Protein AF-A0A366KAS6-F1 (afdb_monomer_lite)

Sequence (173 aa):
MNTLLASSSGLNGLTIQDYIKPQQSDPTSPYSTAEQSLTDQAKQILASPPTSSAQAAASRSSLASAYRSWEKAMWEAAGDTLAGQISQTEDSYRPVRRWLKDERSKPASCSEWMGYTLEPTRKAGGKERFSRLVRRIEQYDSLRQRCAADITPQQAARAPQPGGRTQGQRNDQ

Secondary structure (DSSP, 8-state):
---SS--TTTTSS--HHHHHHHHHT-TTSHHHHHHHHHHHHHHHHHHS---SHHHHHHHHHHHHHHHHHHHHHHHHHHHHHHHHHHHHHHHHHHHHHHHHHH-TT--HHHHHHHH------TT--HHHHHHHHHHHHHHHHHHHHHHHHHS-HHHHHHSPPTT----------

Foldseek 3Di:
DDPPDPDPVPPPDDDLCNLLVVVCVPCPAQLNVLVVLLVVLVVVCVVPPDPDPVSVVVSVVSNVVSVVSNQQSSQQSSLVSLVVVLVLQCVLCVQQLVLLVVDPPADPLSVVLSPQDLDQPPPDGGPVSNVVSVVSVVVSSVSVVVSVVPQDPVRVVPGDHRPPDPPDPPPPD

Structure (mmCIF, N/CA/C/O backbone):
data_AF-A0A366KAS6-F1
#
_entry.id   AF-A0A366KAS6-F1
#
loop_
_atom_site.group_PDB
_atom_site.id
_atom_site.type_symbol
_atom_site.label_atom_id
_atom_site.label_alt_id
_atom_site.label_comp_id
_atom_site.label_asym_id
_atom_site.label_entity_id
_atom_site.label_seq_id
_atom_site.pdbx_PDB_ins_code
_atom_site.Cartn_x
_atom_site.Cartn_y
_atom_site.Cartn_z
_atom_site.occupancy
_atom_site.B_iso_or_equiv
_atom_site.auth_seq_id
_atom_site.auth_comp_id
_atom_site.auth_asym_id
_atom_site.auth_atom_id
_atom_site.pdbx_PDB_model_num
ATOM 1 N N . MET A 1 1 ? 5.546 -20.317 -7.504 1.00 26.61 1 MET A N 1
ATOM 2 C CA . MET A 1 1 ? 4.286 -19.549 -7.425 1.00 26.61 1 MET A CA 1
ATOM 3 C C . MET A 1 1 ? 4.621 -18.080 -7.641 1.00 26.61 1 MET A C 1
ATOM 5 O O . MET A 1 1 ? 5.097 -17.438 -6.719 1.00 26.61 1 MET A O 1
ATOM 9 N N . ASN A 1 2 ? 4.475 -17.596 -8.878 1.00 29.69 2 ASN A N 1
ATOM 10 C CA . ASN A 1 2 ? 4.678 -16.197 -9.261 1.00 29.69 2 ASN A CA 1
ATOM 11 C C . ASN A 1 2 ? 3.300 -15.594 -9.542 1.00 29.69 2 ASN A C 1
ATOM 13 O O . ASN A 1 2 ? 2.762 -15.770 -10.630 1.00 29.69 2 ASN A O 1
ATOM 17 N N . THR A 1 3 ? 2.741 -14.900 -8.555 1.00 30.78 3 THR A N 1
ATOM 18 C CA . THR A 1 3 ? 1.511 -14.111 -8.708 1.00 30.78 3 THR A CA 1
ATOM 19 C C . THR A 1 3 ? 1.816 -12.674 -8.312 1.00 30.78 3 THR A C 1
ATOM 21 O O . THR A 1 3 ? 1.246 -12.120 -7.382 1.00 30.78 3 THR A O 1
ATOM 24 N N . LEU A 1 4 ? 2.795 -12.083 -8.986 1.00 38.03 4 LEU A N 1
ATOM 25 C CA . LEU A 1 4 ? 3.081 -10.661 -8.887 1.00 38.03 4 LEU A CA 1
ATOM 26 C C . LEU A 1 4 ? 2.935 -10.107 -10.302 1.00 38.03 4 LEU A C 1
ATOM 28 O O . LEU A 1 4 ? 3.718 -10.451 -11.180 1.00 38.03 4 LEU A O 1
ATOM 32 N N . LEU A 1 5 ? 1.896 -9.285 -10.494 1.00 43.38 5 LEU A N 1
ATOM 33 C CA . LEU A 1 5 ? 1.628 -8.418 -11.656 1.00 43.38 5 LEU A CA 1
ATOM 34 C C . LEU A 1 5 ? 0.804 -8.965 -12.840 1.00 43.38 5 LEU A C 1
ATOM 36 O O . LEU A 1 5 ? 0.683 -8.274 -13.849 1.00 43.38 5 LEU A O 1
ATOM 40 N N . ALA A 1 6 ? 0.129 -10.110 -12.721 1.00 30.78 6 ALA A N 1
ATOM 41 C CA . ALA A 1 6 ? -0.870 -10.524 -13.716 1.00 30.78 6 ALA A CA 1
ATOM 42 C C . ALA A 1 6 ? -2.287 -10.060 -13.330 1.00 30.78 6 ALA A C 1
ATOM 44 O O . ALA A 1 6 ? -3.119 -10.858 -12.912 1.00 30.78 6 ALA A O 1
ATOM 45 N N . SER A 1 7 ? -2.541 -8.754 -13.447 1.00 30.61 7 SER A N 1
ATOM 46 C CA . SER A 1 7 ? -3.848 -8.173 -13.806 1.00 30.61 7 SER A CA 1
ATOM 47 C C . SER A 1 7 ? -3.659 -6.682 -14.079 1.00 30.61 7 SER A C 1
ATOM 49 O O . SER A 1 7 ? -3.622 -5.845 -13.181 1.00 30.61 7 SER A O 1
ATOM 51 N N . SER A 1 8 ? -3.530 -6.373 -15.362 1.00 34.22 8 SER A N 1
ATOM 52 C CA . SER A 1 8 ? -3.328 -5.079 -16.021 1.00 34.22 8 SER A CA 1
ATOM 53 C C . SER A 1 8 ? -4.480 -4.064 -15.854 1.00 34.22 8 SER A C 1
ATOM 55 O O . SER A 1 8 ? -4.709 -3.226 -16.722 1.00 34.22 8 SER A O 1
ATOM 57 N N . SER A 1 9 ? -5.220 -4.113 -14.744 1.00 40.19 9 SER A N 1
ATOM 58 C CA . SER A 1 9 ? -6.298 -3.173 -14.360 1.00 40.19 9 SER A CA 1
ATOM 59 C C . SER A 1 9 ? -6.601 -3.230 -12.844 1.00 40.19 9 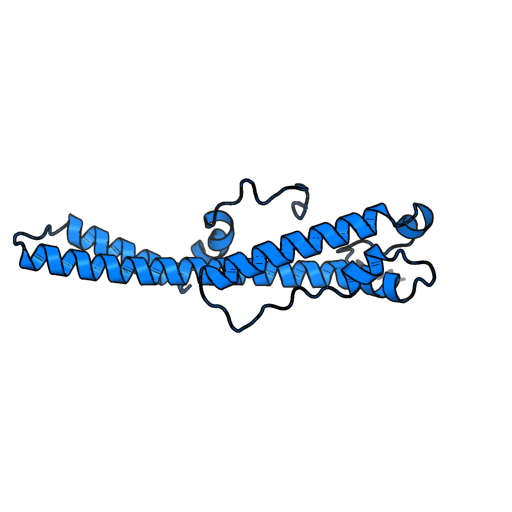SER A C 1
ATOM 61 O O . SER A 1 9 ? -7.685 -2.858 -12.396 1.00 40.19 9 SER A O 1
ATOM 63 N N . GLY A 1 10 ? -5.674 -3.785 -12.053 1.00 33.97 10 GLY A N 1
ATOM 64 C CA . GLY A 1 10 ? -5.919 -4.494 -10.789 1.00 33.97 10 GLY A CA 1
ATOM 65 C C . GLY A 1 10 ? -6.283 -3.691 -9.537 1.00 33.97 10 GLY A C 1
ATOM 66 O O . GLY A 1 10 ? -6.022 -4.179 -8.446 1.00 33.97 10 GLY A O 1
ATOM 67 N N . LEU A 1 11 ? -6.890 -2.509 -9.651 1.00 43.22 11 LEU A N 1
ATOM 68 C CA . LEU A 1 11 ? -7.516 -1.825 -8.505 1.00 43.22 11 LEU A CA 1
ATOM 69 C C . LEU A 1 11 ? -9.042 -1.994 -8.467 1.00 43.22 11 LEU A C 1
ATOM 71 O O . LEU A 1 11 ? -9.661 -1.710 -7.448 1.00 43.22 11 LEU A O 1
ATOM 75 N N . ASN A 1 12 ? -9.652 -2.554 -9.517 1.00 40.84 12 ASN A N 1
ATOM 76 C CA . ASN A 1 12 ? -11.106 -2.765 -9.607 1.00 40.84 12 ASN A CA 1
ATOM 77 C C . ASN A 1 12 ? -11.631 -3.997 -8.835 1.00 40.84 12 ASN A C 1
ATOM 79 O O . ASN A 1 12 ? -12.690 -4.529 -9.157 1.00 40.84 12 ASN A O 1
ATOM 83 N N . GLY A 1 13 ? -10.912 -4.451 -7.806 1.00 39.78 13 GLY A N 1
ATOM 84 C CA . GLY A 1 13 ? -11.334 -5.582 -6.972 1.00 39.78 13 GLY A CA 1
ATOM 85 C C . GLY A 1 13 ? -10.534 -5.802 -5.687 1.00 39.78 13 GLY A C 1
ATOM 86 O O . GLY A 1 13 ? -10.849 -6.730 -4.952 1.00 39.78 13 GLY A O 1
ATOM 87 N N . LEU A 1 14 ? -9.524 -4.971 -5.401 1.00 51.03 14 LEU A N 1
ATOM 88 C CA . LEU A 1 14 ? -8.753 -5.058 -4.162 1.00 51.03 14 LEU A CA 1
ATOM 89 C C . LEU A 1 14 ? -9.442 -4.224 -3.088 1.00 51.03 14 LEU A C 1
ATOM 91 O O . LEU A 1 14 ? -9.543 -2.999 -3.190 1.00 51.03 14 LEU A O 1
ATOM 95 N N . THR A 1 15 ? -9.938 -4.895 -2.057 1.00 65.81 15 THR A N 1
ATOM 96 C CA . THR A 1 15 ? -10.481 -4.199 -0.891 1.00 65.81 15 THR A CA 1
ATOM 97 C C . THR A 1 15 ? -9.325 -3.774 0.010 1.00 65.81 15 THR A C 1
ATOM 99 O O . THR A 1 15 ? -8.240 -4.352 -0.032 1.00 65.81 15 THR A O 1
ATOM 102 N N . ILE A 1 16 ? -9.535 -2.788 0.888 1.00 73.25 16 ILE A N 1
ATOM 103 C CA . ILE A 1 16 ? -8.531 -2.462 1.915 1.00 73.25 16 ILE A CA 1
ATOM 104 C C . ILE A 1 16 ? -8.128 -3.691 2.751 1.00 73.25 16 ILE A C 1
ATOM 106 O O . ILE A 1 16 ? -7.007 -3.746 3.254 1.00 73.25 16 ILE A O 1
ATOM 110 N N . GLN A 1 17 ? -9.001 -4.705 2.831 1.00 74.19 17 GLN A N 1
ATOM 111 C CA . GLN A 1 17 ? -8.708 -5.954 3.525 1.00 74.19 17 GLN A CA 1
ATOM 112 C C . GLN A 1 17 ? -7.509 -6.708 2.937 1.00 74.19 17 GLN A C 1
ATOM 114 O O . GLN A 1 17 ? 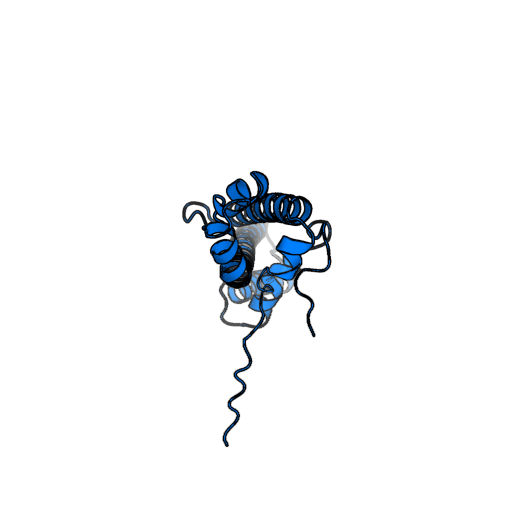-6.716 -7.271 3.690 1.00 74.19 17 GLN A O 1
ATOM 119 N N . ASP A 1 18 ? -7.304 -6.657 1.620 1.00 77.00 18 ASP A N 1
ATOM 120 C CA . ASP A 1 18 ? -6.171 -7.330 0.978 1.00 77.00 18 ASP A CA 1
ATOM 121 C C . ASP A 1 18 ? -4.826 -6.718 1.402 1.00 77.00 18 ASP A C 1
ATOM 123 O O . ASP A 1 18 ? -3.819 -7.419 1.512 1.00 77.00 18 ASP A O 1
ATOM 127 N N . TYR A 1 19 ? -4.815 -5.418 1.716 1.00 77.62 19 TYR A N 1
ATOM 128 C CA . TYR A 1 19 ? -3.615 -4.691 2.137 1.00 77.62 19 TYR A CA 1
ATOM 129 C C . TYR A 1 19 ? -3.311 -4.813 3.635 1.00 77.62 19 TYR A C 1
ATOM 131 O O . TYR A 1 19 ? -2.161 -4.639 4.037 1.00 77.62 19 TYR A O 1
ATOM 139 N N . ILE A 1 20 ? -4.307 -5.123 4.466 1.00 80.31 20 ILE A N 1
ATOM 140 C CA . ILE A 1 20 ? -4.131 -5.288 5.921 1.00 80.31 20 ILE A CA 1
ATOM 141 C C . ILE A 1 20 ? -3.971 -6.755 6.337 1.00 80.31 20 ILE A C 1
ATOM 143 O O . ILE A 1 20 ? -3.521 -7.017 7.448 1.00 80.31 20 ILE A O 1
ATOM 147 N N . LYS A 1 21 ? -4.269 -7.721 5.457 1.00 79.06 21 LYS A N 1
ATOM 148 C CA . LYS A 1 21 ? -4.131 -9.162 5.732 1.00 79.06 21 LYS A CA 1
ATOM 149 C C . LYS A 1 21 ? -2.770 -9.573 6.328 1.00 79.06 21 LYS A C 1
ATOM 151 O O . LYS A 1 21 ? -2.770 -10.380 7.253 1.00 79.06 21 LYS A O 1
ATOM 156 N N . PRO A 1 22 ? -1.614 -9.026 5.893 1.00 75.12 22 PRO A N 1
ATOM 157 C CA . PRO A 1 22 ? -0.331 -9.339 6.533 1.00 75.12 22 PRO A CA 1
ATOM 158 C C . PRO A 1 22 ? -0.228 -8.868 7.994 1.00 75.12 22 PRO A C 1
ATOM 160 O O . PRO A 1 22 ? 0.510 -9.453 8.778 1.00 75.12 22 PRO A O 1
ATOM 163 N N . GLN A 1 23 ? -0.961 -7.815 8.367 1.00 76.06 23 GLN A N 1
ATOM 164 C CA . GLN A 1 23 ? -0.969 -7.256 9.723 1.00 76.06 23 GLN A CA 1
ATOM 165 C C . GLN A 1 23 ? -1.912 -8.028 10.655 1.00 76.06 23 GLN A C 1
ATOM 167 O O . GLN A 1 23 ? -1.646 -8.104 11.849 1.00 76.06 23 GLN A O 1
ATOM 172 N N . GLN A 1 24 ? -2.955 -8.666 10.108 1.00 75.88 24 GLN A N 1
ATOM 173 C CA . GLN A 1 24 ? -3.882 -9.527 10.861 1.00 75.88 24 GLN A CA 1
ATOM 174 C C . GLN A 1 24 ? -3.193 -10.745 11.492 1.00 75.88 24 GLN A C 1
ATOM 176 O O . GLN A 1 24 ? -3.630 -11.230 12.530 1.00 75.88 24 GLN A O 1
ATOM 181 N N . SER A 1 25 ? -2.118 -11.253 10.881 1.00 79.12 25 SER A N 1
ATOM 182 C CA . SER A 1 25 ? -1.352 -12.378 11.435 1.00 79.12 25 SER A CA 1
ATOM 183 C C . SER A 1 25 ? -0.412 -11.991 12.581 1.00 79.12 25 SER A C 1
ATOM 185 O O . SER A 1 25 ? 0.080 -12.882 13.270 1.00 79.12 25 SER A O 1
ATOM 187 N N . ASP A 1 26 ? -0.152 -10.697 12.788 1.00 83.44 26 ASP A N 1
ATOM 188 C CA . ASP A 1 26 ? 0.671 -10.203 13.891 1.00 83.44 26 ASP A CA 1
ATOM 189 C C . ASP A 1 26 ? -0.231 -9.645 15.006 1.00 83.44 26 ASP A C 1
ATOM 191 O O . ASP A 1 26 ? -0.786 -8.550 14.855 1.00 83.44 26 ASP A O 1
ATOM 195 N N . PRO A 1 27 ? -0.386 -10.358 16.139 1.00 83.62 27 PRO A N 1
ATOM 196 C CA . PRO A 1 27 ? -1.242 -9.913 17.237 1.00 83.62 27 PRO A CA 1
ATOM 197 C C . PRO A 1 27 ? -0.696 -8.671 17.952 1.00 83.62 27 PRO A C 1
ATOM 199 O O . PRO A 1 27 ? -1.429 -8.026 18.697 1.00 83.62 27 PRO A O 1
ATOM 202 N N . THR A 1 28 ? 0.574 -8.324 17.732 1.00 88.00 28 THR A N 1
ATOM 203 C CA . THR A 1 28 ? 1.226 -7.154 18.333 1.00 88.00 28 THR A CA 1
ATOM 204 C C . THR A 1 28 ? 1.184 -5.918 17.438 1.00 88.00 28 THR A C 1
ATOM 206 O O . THR A 1 28 ? 1.587 -4.835 17.866 1.00 88.00 28 THR A O 1
ATOM 209 N N . SER A 1 29 ? 0.665 -6.045 16.211 1.00 89.00 29 SER A N 1
ATOM 210 C CA . SER A 1 29 ? 0.593 -4.918 15.286 1.00 89.00 29 SER A CA 1
ATOM 211 C C . SER A 1 29 ? -0.353 -3.820 15.806 1.00 89.00 29 SER A C 1
ATOM 213 O O . SER A 1 29 ? -1.342 -4.110 16.500 1.00 89.00 29 SER A O 1
ATOM 215 N N . PRO A 1 30 ? -0.112 -2.541 15.450 1.00 90.25 30 PRO A N 1
ATOM 216 C CA . PRO A 1 30 ? -1.030 -1.450 15.778 1.00 90.25 30 PRO A CA 1
ATOM 217 C C . PRO A 1 30 ? -2.456 -1.695 15.267 1.00 90.25 30 PRO A C 1
ATOM 219 O O . PRO A 1 30 ? -3.420 -1.326 15.936 1.00 90.25 30 PRO A O 1
ATOM 222 N N . TYR A 1 31 ? -2.587 -2.348 14.106 1.00 90.25 31 TYR A N 1
ATOM 223 C CA . TYR A 1 31 ? -3.874 -2.753 13.544 1.00 90.25 31 TYR A CA 1
ATOM 224 C C . TYR A 1 31 ? -4.588 -3.767 14.444 1.00 90.25 31 TYR A C 1
ATOM 226 O O . TYR A 1 31 ? -5.700 -3.491 14.892 1.00 90.25 31 TYR A O 1
ATOM 234 N N . SER A 1 32 ? -3.940 -4.894 14.757 1.00 90.62 32 SER A N 1
ATOM 235 C CA . SER A 1 32 ? -4.536 -5.972 15.558 1.00 90.62 32 SER A CA 1
ATOM 236 C C . SER A 1 32 ? -4.901 -5.496 16.964 1.00 90.62 32 SER A C 1
ATOM 238 O O . SER A 1 32 ? -5.969 -5.818 17.477 1.00 90.62 32 SER A O 1
ATOM 240 N N . THR A 1 33 ? -4.067 -4.641 17.563 1.00 93.12 33 THR A N 1
ATOM 241 C CA . THR A 1 33 ? -4.347 -4.029 18.871 1.00 93.12 33 THR A CA 1
ATOM 242 C C . THR A 1 33 ? -5.596 -3.141 18.827 1.00 93.12 33 THR A C 1
ATOM 244 O O . THR A 1 33 ? -6.448 -3.205 19.716 1.00 93.12 33 THR A O 1
ATOM 247 N N . ALA A 1 34 ? -5.737 -2.311 17.789 1.00 92.69 34 ALA A N 1
ATOM 248 C CA . ALA A 1 34 ? -6.891 -1.429 17.639 1.00 92.69 34 ALA A CA 1
ATOM 249 C C . ALA A 1 34 ? -8.178 -2.202 17.287 1.00 92.69 34 ALA A C 1
ATOM 251 O O . ALA A 1 34 ? -9.253 -1.860 17.780 1.00 92.69 34 ALA A O 1
ATOM 252 N N . GLU A 1 35 ? -8.071 -3.263 16.484 1.00 92.38 35 GLU A N 1
ATOM 253 C CA . GLU A 1 35 ? -9.170 -4.182 16.161 1.00 92.38 35 GLU A CA 1
ATOM 254 C C . GLU A 1 35 ? -9.670 -4.928 17.403 1.00 92.38 35 GLU A C 1
ATOM 256 O O . GLU A 1 35 ? -10.879 -4.979 17.651 1.00 92.38 35 GLU A O 1
ATOM 261 N N . GLN A 1 36 ? -8.751 -5.435 18.227 1.00 93.06 36 GLN A N 1
ATOM 262 C CA . GLN A 1 36 ? -9.075 -6.080 19.495 1.00 93.06 36 GLN A CA 1
ATOM 263 C C . GLN A 1 36 ? -9.768 -5.099 20.447 1.00 93.06 36 GLN A C 1
ATOM 265 O O . GLN A 1 36 ? -10.830 -5.411 20.979 1.00 93.06 36 GLN A O 1
ATOM 270 N N . SER A 1 37 ? -9.237 -3.880 20.592 1.00 93.44 37 SER A N 1
ATOM 271 C CA . SER A 1 37 ? -9.843 -2.845 21.437 1.00 93.44 37 SER A CA 1
ATOM 272 C C . SER A 1 37 ? -11.266 -2.482 20.996 1.00 93.44 37 SER A C 1
ATOM 274 O O . SER A 1 37 ? -12.160 -2.392 21.837 1.00 93.44 37 SER A O 1
ATOM 276 N N . LEU A 1 38 ? -11.510 -2.318 19.690 1.00 94.38 38 LEU A N 1
ATOM 277 C CA . LEU A 1 38 ? -12.852 -2.068 19.155 1.00 94.38 38 LEU A CA 1
ATOM 278 C C . LEU A 1 38 ? -13.799 -3.245 19.428 1.00 94.38 38 LEU A C 1
ATOM 280 O O . LEU A 1 38 ? -14.937 -3.044 19.859 1.00 94.38 38 LEU A O 1
ATOM 284 N N . THR A 1 39 ? -13.318 -4.465 19.199 1.00 93.88 39 THR A N 1
ATOM 285 C CA . THR A 1 39 ? -14.084 -5.697 19.404 1.00 93.88 39 THR A CA 1
ATOM 286 C C . THR A 1 39 ? -14.462 -5.885 20.871 1.00 93.88 39 THR A C 1
ATOM 288 O O . THR A 1 39 ? -15.611 -6.210 21.173 1.00 93.88 39 THR A O 1
ATOM 291 N N . ASP A 1 40 ? -13.531 -5.646 21.792 1.00 94.19 40 ASP A N 1
ATOM 292 C CA . ASP A 1 40 ? -13.770 -5.765 23.229 1.00 94.19 40 ASP A CA 1
ATOM 293 C C . ASP A 1 40 ? -14.761 -4.711 23.720 1.00 94.19 40 ASP A C 1
ATOM 295 O O . ASP A 1 40 ? -15.676 -5.038 24.478 1.00 94.19 40 ASP A O 1
ATOM 299 N N . GLN A 1 41 ? -14.676 -3.482 23.205 1.00 91.44 41 GLN A N 1
ATOM 300 C CA . GLN A 1 41 ? -15.633 -2.432 23.548 1.00 91.44 41 GLN A CA 1
ATOM 301 C C . GLN A 1 41 ? -17.046 -2.753 23.049 1.00 91.44 41 GLN A C 1
ATOM 303 O O . GLN A 1 41 ? -18.026 -2.536 23.765 1.00 91.44 41 GLN A O 1
ATOM 308 N N . ALA A 1 42 ? -17.166 -3.320 21.845 1.00 92.94 42 ALA A N 1
ATOM 309 C CA . ALA A 1 42 ? -18.443 -3.788 21.318 1.00 92.94 42 ALA A CA 1
ATOM 310 C C . ALA A 1 42 ? -19.015 -4.941 22.160 1.00 92.94 42 ALA A C 1
ATOM 312 O O . ALA A 1 42 ? -20.185 -4.900 22.542 1.00 92.94 42 ALA A O 1
ATOM 313 N N . LYS A 1 43 ? -18.188 -5.934 22.518 1.00 94.38 43 LYS A N 1
ATOM 314 C CA . LYS A 1 43 ? -18.586 -7.048 23.395 1.00 94.38 43 LYS A CA 1
ATOM 315 C C . LYS A 1 43 ? -19.043 -6.558 24.766 1.00 94.38 43 LYS A C 1
ATOM 317 O O . LYS A 1 43 ? -20.058 -7.037 25.260 1.00 94.38 43 LYS A O 1
ATOM 322 N N . GLN A 1 44 ? -18.346 -5.588 25.357 1.00 92.69 44 GLN A N 1
ATOM 323 C CA . GLN A 1 44 ? -18.716 -5.020 26.652 1.00 92.69 44 GLN A CA 1
ATOM 324 C C . GLN A 1 44 ? -20.093 -4.342 26.604 1.00 92.69 44 GLN A C 1
ATOM 326 O O . GLN A 1 44 ? -20.906 -4.548 27.502 1.00 92.69 44 GLN A O 1
ATOM 331 N N . ILE A 1 45 ? -20.379 -3.573 25.547 1.00 91.56 45 ILE A N 1
ATOM 332 C CA . ILE A 1 45 ? -21.682 -2.913 25.362 1.00 91.56 45 ILE A CA 1
ATOM 333 C C . ILE A 1 45 ? -22.799 -3.942 25.142 1.00 91.56 45 ILE A C 1
ATOM 335 O O . ILE A 1 45 ? -23.901 -3.756 25.649 1.00 91.56 45 ILE A O 1
ATOM 339 N N . LEU A 1 46 ? -22.530 -5.026 24.408 1.00 91.81 46 LEU A N 1
ATOM 340 C CA . LEU A 1 46 ? -23.505 -6.099 24.184 1.00 91.81 46 LEU A CA 1
ATOM 341 C C . LEU A 1 46 ? -23.774 -6.922 25.451 1.00 91.81 46 LEU A C 1
ATOM 343 O O . LEU A 1 46 ? -24.916 -7.297 25.698 1.00 91.81 46 LEU A O 1
ATOM 347 N N . ALA A 1 47 ? -22.739 -7.194 26.250 1.00 94.69 47 ALA A N 1
ATOM 348 C CA . ALA A 1 47 ? -22.857 -7.934 27.506 1.00 94.69 47 ALA A CA 1
ATOM 349 C C . ALA A 1 47 ? -23.555 -7.117 28.605 1.00 94.69 47 ALA A C 1
ATOM 351 O O . ALA A 1 47 ? -24.306 -7.677 29.401 1.00 94.69 47 ALA A O 1
ATOM 352 N N . SER A 1 48 ? -23.340 -5.799 28.617 1.00 93.44 48 SER A N 1
ATOM 353 C CA . SER A 1 48 ? -23.930 -4.872 29.585 1.00 93.44 48 SER A CA 1
ATOM 354 C C . SER A 1 48 ? -24.539 -3.661 28.871 1.00 93.44 48 SER A C 1
ATOM 356 O O . SER A 1 48 ? -23.933 -2.581 28.865 1.00 93.44 48 SER A O 1
ATOM 358 N N . PRO A 1 49 ? -25.732 -3.814 28.261 1.00 91.44 49 PRO A N 1
ATOM 359 C CA . PRO A 1 49 ? -26.381 -2.728 27.544 1.00 91.44 49 PRO A CA 1
ATOM 360 C C . PRO A 1 49 ? -26.635 -1.517 28.455 1.00 91.44 49 PRO A C 1
ATOM 362 O O . PRO A 1 49 ? -27.040 -1.686 29.608 1.00 91.44 49 PRO A O 1
ATOM 365 N N . PRO A 1 50 ? -26.426 -0.284 27.961 1.00 92.31 50 PRO A N 1
ATOM 366 C CA . PRO A 1 50 ? -26.674 0.919 28.743 1.00 92.31 50 PRO A CA 1
ATOM 367 C C . PRO A 1 50 ? -28.155 1.022 29.122 1.00 92.31 50 PRO A C 1
ATOM 369 O O . PRO A 1 50 ? -29.032 0.928 28.266 1.00 92.31 50 PRO A O 1
ATOM 372 N N . THR A 1 51 ? -28.434 1.265 30.402 1.00 96.81 51 THR A N 1
ATOM 373 C CA . THR A 1 51 ? -29.801 1.332 30.951 1.00 96.81 51 THR A CA 1
ATOM 374 C C . THR A 1 51 ? -30.322 2.762 31.091 1.00 96.81 51 THR A C 1
ATOM 376 O O . THR A 1 51 ? -31.473 2.977 31.460 1.00 96.81 51 THR A O 1
ATOM 379 N N . SER A 1 52 ? -29.496 3.760 30.767 1.00 97.44 52 SER A N 1
ATOM 380 C CA . SER A 1 52 ? -29.874 5.173 30.765 1.00 97.44 52 SER A CA 1
ATOM 381 C C . 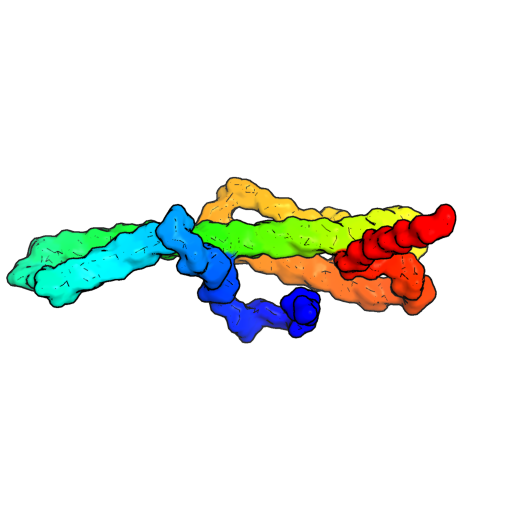SER A 1 52 ? -29.332 5.913 29.546 1.00 97.44 52 SER A C 1
ATOM 383 O O . SER A 1 52 ? -28.372 5.488 28.899 1.00 97.44 52 SER A O 1
ATOM 385 N N . SER A 1 53 ? -29.919 7.074 29.252 1.00 94.75 53 SER A N 1
ATOM 386 C CA . SER A 1 53 ? -29.469 7.954 28.168 1.00 94.75 53 SER A CA 1
ATOM 387 C C . SER A 1 53 ? -28.019 8.420 28.355 1.00 94.75 53 SER A C 1
ATOM 389 O O . SER A 1 53 ? -27.260 8.466 27.385 1.00 94.75 53 SER A O 1
ATOM 391 N N . ALA A 1 54 ? -27.613 8.705 29.597 1.00 95.50 54 ALA A N 1
ATOM 392 C CA . ALA A 1 54 ? -26.248 9.094 29.939 1.00 95.50 54 ALA A CA 1
ATOM 393 C C . ALA A 1 54 ? -25.251 7.947 29.698 1.00 95.50 54 ALA A C 1
ATOM 395 O O . ALA A 1 54 ? -24.216 8.154 29.063 1.00 95.50 54 ALA A O 1
ATOM 396 N N . GLN A 1 55 ? -25.590 6.723 30.120 1.00 94.06 55 GLN A N 1
ATOM 397 C CA . GLN A 1 55 ? -24.769 5.540 29.843 1.00 94.06 55 GLN A CA 1
ATOM 398 C C . GLN A 1 55 ? -24.682 5.266 28.337 1.00 94.06 55 GLN A C 1
ATOM 400 O O . GLN A 1 55 ? -23.595 5.041 27.816 1.00 94.06 55 GLN A O 1
ATOM 405 N N . ALA A 1 56 ? -25.795 5.379 27.607 1.00 93.12 56 ALA A N 1
ATOM 406 C CA . ALA A 1 56 ? -25.815 5.179 26.161 1.00 93.12 56 ALA A CA 1
ATOM 407 C C . ALA A 1 56 ? -24.978 6.227 25.411 1.00 93.12 56 ALA A C 1
ATOM 409 O O . ALA A 1 56 ? -24.358 5.924 24.392 1.00 93.12 56 ALA A O 1
ATOM 410 N N . ALA A 1 57 ? -24.938 7.474 25.888 1.00 93.81 57 ALA A N 1
ATOM 411 C CA . ALA A 1 57 ? -24.048 8.501 25.352 1.00 93.81 57 ALA A CA 1
ATOM 412 C C . ALA A 1 57 ? -22.567 8.176 25.618 1.00 93.81 57 ALA A C 1
ATOM 414 O O . ALA A 1 57 ? -21.756 8.269 24.697 1.00 93.81 57 ALA A O 1
ATOM 415 N N . ALA A 1 58 ? -22.219 7.734 26.830 1.00 91.81 58 ALA A N 1
ATOM 416 C CA . ALA A 1 58 ? -20.853 7.338 27.172 1.00 91.81 58 ALA A CA 1
ATOM 417 C C . ALA A 1 58 ? -20.370 6.136 26.339 1.00 91.81 58 ALA A C 1
ATOM 419 O O . ALA A 1 58 ? -19.294 6.195 25.739 1.00 91.81 58 ALA A O 1
ATOM 420 N N . SER A 1 59 ? -21.194 5.088 26.217 1.00 91.88 59 SER A N 1
ATOM 421 C CA . SER A 1 59 ? -20.902 3.910 25.392 1.00 91.88 59 SER A CA 1
ATOM 422 C C . SER A 1 59 ? -20.708 4.274 23.919 1.00 91.88 59 SER A C 1
ATOM 424 O O . SER A 1 59 ? -19.743 3.825 23.304 1.00 91.88 59 SER A O 1
ATOM 426 N N . ARG A 1 60 ? -21.562 5.143 23.355 1.00 91.62 60 ARG A N 1
ATOM 427 C CA . ARG A 1 60 ? -21.410 5.630 21.971 1.00 91.62 60 ARG A CA 1
ATOM 428 C C . ARG A 1 60 ? -20.111 6.405 21.771 1.00 91.62 60 ARG A C 1
ATOM 430 O O . ARG A 1 60 ? -19.419 6.168 20.787 1.00 91.62 60 ARG A O 1
ATOM 437 N N . SER A 1 61 ? -19.763 7.301 22.692 1.00 92.12 61 SER A N 1
ATOM 438 C CA . SER A 1 61 ? -18.517 8.076 22.618 1.00 92.12 61 SER A CA 1
ATOM 439 C C . SER A 1 61 ? -17.277 7.186 22.696 1.00 92.12 61 SER A C 1
ATOM 441 O O . SER A 1 61 ? -16.337 7.373 21.922 1.00 92.12 61 SER A O 1
ATOM 443 N N . SER A 1 62 ? -17.293 6.191 23.587 1.00 91.56 62 SER A N 1
ATOM 444 C CA . SER A 1 62 ? -16.224 5.197 23.723 1.00 91.56 62 SER A CA 1
ATOM 445 C C . SER A 1 62 ? -16.073 4.354 22.451 1.00 91.56 62 SER A C 1
ATOM 447 O O . SER A 1 62 ? -14.978 4.298 21.887 1.00 91.56 62 SER A O 1
ATOM 449 N N . LEU A 1 63 ? -17.174 3.801 21.927 1.00 91.88 63 LEU A N 1
ATOM 450 C CA . LEU A 1 63 ? -17.174 3.013 20.692 1.00 91.88 63 LEU A CA 1
ATOM 451 C C . LEU A 1 63 ? -16.716 3.842 19.484 1.00 91.88 63 LEU A C 1
ATOM 453 O O . LEU A 1 63 ? -15.911 3.375 18.684 1.00 91.88 63 LEU A O 1
ATOM 457 N N . ALA A 1 64 ? -17.165 5.095 19.373 1.00 91.94 64 ALA A N 1
ATOM 458 C CA . ALA A 1 64 ? -16.733 6.001 18.312 1.00 91.94 64 ALA A CA 1
ATOM 459 C C . ALA A 1 64 ? -15.232 6.322 18.394 1.00 91.94 64 ALA A C 1
ATOM 461 O O . ALA A 1 64 ? -14.577 6.484 17.366 1.00 91.94 64 ALA A O 1
ATOM 462 N N . SER A 1 65 ? -14.672 6.416 19.603 1.00 92.06 65 SER A N 1
ATOM 463 C CA . SER A 1 65 ? -13.232 6.597 19.797 1.00 92.06 65 SER A CA 1
ATOM 464 C C . SER A 1 65 ? -12.448 5.357 19.372 1.00 92.06 65 SER A C 1
ATOM 466 O O . SER A 1 65 ? -11.502 5.479 18.596 1.00 92.06 65 SER A O 1
ATOM 468 N N . ALA A 1 66 ? -12.877 4.169 19.810 1.00 88.56 66 ALA A N 1
ATOM 469 C CA . ALA A 1 66 ? -12.263 2.902 19.417 1.00 88.56 66 ALA A CA 1
ATOM 470 C C . ALA A 1 66 ? -12.321 2.693 17.895 1.00 88.56 66 ALA A C 1
ATOM 472 O O . ALA A 1 66 ? -11.319 2.333 17.282 1.00 88.56 66 ALA A O 1
ATOM 473 N N . TYR A 1 67 ? -13.455 3.026 17.268 1.00 90.12 67 TYR A N 1
ATOM 474 C CA . TYR A 1 67 ? -13.619 2.968 15.818 1.00 90.12 67 TYR A CA 1
ATOM 475 C C . TYR A 1 67 ? -12.639 3.892 15.086 1.00 90.12 67 TYR A C 1
ATOM 477 O O . TYR A 1 67 ? -11.977 3.452 14.153 1.00 90.12 67 TYR A O 1
ATOM 485 N N . ARG A 1 68 ? -12.488 5.154 15.517 1.00 89.56 68 ARG A N 1
ATOM 486 C CA . ARG A 1 68 ? -11.526 6.088 14.897 1.00 89.56 68 ARG A CA 1
ATOM 487 C C . ARG A 1 68 ? -10.081 5.608 15.030 1.00 89.56 68 ARG A C 1
ATOM 489 O O . ARG A 1 68 ? -9.299 5.772 14.095 1.00 89.56 68 ARG A O 1
ATOM 496 N N . SER A 1 69 ? -9.724 5.024 16.174 1.00 91.06 69 SER A N 1
ATOM 497 C CA . SER A 1 69 ? -8.398 4.433 16.384 1.00 91.06 69 SER A CA 1
ATOM 498 C C . SER A 1 69 ? -8.158 3.242 15.456 1.00 91.06 69 SER A C 1
ATOM 500 O O . SER A 1 69 ? -7.115 3.186 14.805 1.00 91.06 69 SER A O 1
ATOM 502 N N . TRP A 1 70 ? -9.133 2.335 15.344 1.00 92.56 70 TRP A N 1
ATOM 503 C CA . TRP A 1 70 ? -9.087 1.207 14.412 1.00 92.56 70 TRP A CA 1
ATOM 504 C C . TRP A 1 70 ? -8.992 1.667 12.956 1.00 92.56 70 TRP A C 1
ATOM 506 O O . TRP A 1 70 ? -8.111 1.214 12.230 1.00 92.56 70 TRP A O 1
ATOM 516 N N . GLU A 1 71 ? -9.823 2.624 12.539 1.00 89.62 71 GLU A N 1
ATOM 517 C CA . GLU A 1 71 ? -9.813 3.155 11.176 1.00 89.62 71 GLU A CA 1
ATOM 518 C C . GLU A 1 71 ? -8.447 3.766 10.836 1.00 89.62 71 GLU A C 1
ATOM 520 O O . GLU A 1 71 ? -7.885 3.487 9.776 1.00 89.62 71 GLU A O 1
ATOM 525 N N . LYS A 1 72 ? -7.871 4.561 11.747 1.00 89.62 72 LYS A N 1
ATOM 526 C CA . LYS A 1 72 ? -6.526 5.117 11.571 1.00 89.62 72 LYS A CA 1
ATOM 527 C C . LYS A 1 72 ? -5.483 4.009 11.392 1.00 89.62 72 LYS A C 1
ATOM 529 O O . LYS A 1 72 ? -4.731 4.057 10.418 1.00 89.62 72 LYS A O 1
ATOM 534 N N . ALA A 1 73 ? -5.462 3.023 12.290 1.00 90.38 73 ALA A N 1
ATOM 535 C CA . ALA A 1 73 ? -4.498 1.926 12.254 1.00 90.38 73 ALA A CA 1
ATOM 536 C C . ALA A 1 73 ? -4.63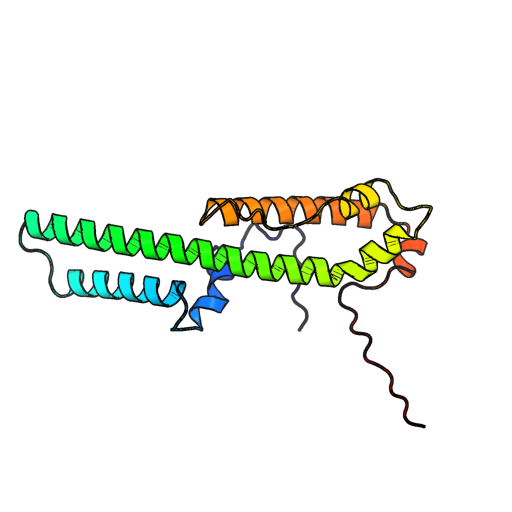9 1.074 10.980 1.00 90.38 73 ALA A C 1
ATOM 538 O O . ALA A 1 73 ? -3.637 0.705 10.376 1.00 90.38 73 ALA A O 1
ATOM 539 N N . MET A 1 74 ? -5.869 0.828 10.520 1.00 88.88 74 MET A N 1
ATOM 540 C CA . MET A 1 74 ? -6.165 0.150 9.254 1.00 88.88 74 MET A CA 1
ATOM 541 C C . MET A 1 74 ? -5.571 0.898 8.055 1.00 88.88 74 MET A C 1
ATOM 543 O O . MET A 1 74 ? -4.909 0.287 7.215 1.00 88.88 74 MET A O 1
ATOM 547 N N . TRP A 1 75 ? -5.769 2.217 7.962 1.00 87.94 75 TRP A N 1
ATOM 548 C CA . TRP A 1 75 ? -5.209 2.998 6.856 1.00 87.94 75 TRP A CA 1
ATOM 549 C C . TRP A 1 75 ? -3.680 3.087 6.901 1.00 87.94 75 TRP A C 1
ATOM 551 O O . TRP A 1 75 ? -3.038 3.086 5.849 1.00 87.94 75 TRP A O 1
ATOM 561 N N . GLU A 1 76 ? -3.093 3.179 8.094 1.00 87.75 76 GLU A N 1
ATOM 562 C CA . GLU A 1 76 ? -1.638 3.178 8.277 1.00 87.75 76 GLU A CA 1
ATOM 563 C C . GLU A 1 76 ? -1.032 1.838 7.849 1.00 87.75 76 GLU A C 1
ATOM 565 O O . GLU A 1 76 ? -0.158 1.827 6.983 1.00 87.75 76 GLU A O 1
ATOM 570 N N . ALA A 1 77 ? -1.590 0.729 8.343 1.00 87.56 77 ALA A N 1
ATOM 571 C CA . ALA A 1 77 ? -1.239 -0.633 7.952 1.00 87.56 77 ALA A CA 1
ATOM 572 C C . ALA A 1 77 ? -1.314 -0.842 6.433 1.00 87.56 77 ALA A C 1
ATOM 574 O O . ALA A 1 77 ? -0.352 -1.297 5.814 1.00 87.56 77 ALA A O 1
ATOM 575 N N . ALA A 1 78 ? -2.434 -0.462 5.812 1.00 86.88 78 ALA A N 1
ATOM 576 C CA . ALA A 1 78 ? -2.606 -0.585 4.368 1.00 86.88 78 ALA A CA 1
ATOM 577 C C . ALA A 1 78 ? -1.575 0.259 3.597 1.00 86.88 78 ALA A C 1
ATOM 579 O O . ALA A 1 78 ? -1.011 -0.193 2.599 1.00 86.88 78 ALA A O 1
ATOM 580 N N . GLY A 1 79 ? -1.302 1.479 4.070 1.00 85.50 79 GLY A N 1
ATOM 581 C CA . GLY A 1 79 ? -0.290 2.360 3.495 1.00 85.50 79 GLY A CA 1
ATOM 582 C C . GLY A 1 79 ? 1.132 1.806 3.608 1.00 85.50 79 GLY A C 1
ATOM 583 O O . GLY A 1 79 ? 1.919 1.978 2.679 1.00 85.50 79 GLY A O 1
ATOM 584 N N . ASP A 1 80 ? 1.461 1.129 4.707 1.00 85.19 80 ASP A N 1
ATOM 585 C CA . ASP A 1 80 ? 2.771 0.508 4.923 1.00 85.19 80 ASP A CA 1
ATOM 586 C C . ASP A 1 80 ? 2.968 -0.728 4.054 1.00 85.19 80 ASP A C 1
ATOM 588 O O . ASP A 1 80 ? 4.004 -0.848 3.397 1.00 85.19 80 ASP A O 1
ATOM 592 N N . THR A 1 81 ? 1.953 -1.592 3.955 1.00 85.00 81 THR A N 1
ATOM 593 C CA . THR A 1 81 ? 1.962 -2.712 3.005 1.00 85.00 81 THR A CA 1
ATOM 594 C C . THR A 1 81 ? 2.177 -2.205 1.580 1.00 85.00 81 THR A C 1
ATOM 596 O O . THR A 1 81 ? 3.050 -2.704 0.867 1.00 85.00 81 THR A O 1
ATOM 599 N N . LEU A 1 82 ? 1.431 -1.173 1.171 1.00 84.06 82 LEU A N 1
ATOM 600 C CA . LEU A 1 82 ? 1.537 -0.596 -0.167 1.00 84.06 82 LEU A CA 1
ATOM 601 C C . LEU A 1 82 ? 2.913 0.039 -0.416 1.00 84.06 82 LEU A C 1
ATOM 603 O O . LEU A 1 82 ? 3.494 -0.141 -1.483 1.00 84.06 82 LEU A O 1
ATOM 607 N N . ALA A 1 83 ? 3.475 0.735 0.575 1.00 83.69 83 ALA A N 1
ATOM 608 C CA . ALA A 1 83 ? 4.829 1.278 0.496 1.00 83.69 83 ALA A CA 1
ATOM 609 C C . ALA A 1 83 ? 5.892 0.170 0.374 1.00 83.69 83 ALA A C 1
ATOM 611 O O . ALA A 1 83 ? 6.839 0.311 -0.398 1.00 83.69 83 ALA A O 1
ATOM 612 N N . GLY A 1 84 ? 5.724 -0.950 1.083 1.00 82.12 84 GLY A N 1
ATOM 613 C CA . GLY A 1 84 ? 6.587 -2.123 0.948 1.00 82.12 84 GLY A CA 1
ATOM 614 C C . GLY A 1 84 ? 6.539 -2.725 -0.459 1.00 82.12 84 GLY A C 1
ATOM 615 O O . GLY A 1 84 ? 7.584 -2.982 -1.056 1.00 82.12 84 GLY A O 1
ATOM 616 N N . GLN A 1 85 ? 5.338 -2.881 -1.023 1.00 82.56 85 GLN A N 1
ATOM 617 C CA . GLN A 1 85 ? 5.141 -3.358 -2.398 1.00 82.56 85 GLN A CA 1
ATOM 618 C C . GLN A 1 85 ? 5.745 -2.401 -3.438 1.00 82.56 85 GLN A C 1
ATOM 620 O O . GLN A 1 85 ? 6.362 -2.851 -4.405 1.00 82.56 85 GLN A O 1
ATOM 625 N N . ILE A 1 86 ? 5.621 -1.087 -3.223 1.00 84.06 86 ILE A N 1
ATOM 626 C CA . ILE A 1 86 ? 6.271 -0.055 -4.043 1.00 84.06 86 ILE A CA 1
ATOM 627 C C . ILE A 1 86 ? 7.789 -0.236 -4.036 1.00 84.06 86 ILE A C 1
ATOM 629 O O . ILE A 1 86 ? 8.384 -0.323 -5.107 1.00 84.06 86 ILE A O 1
ATOM 633 N N . SER A 1 87 ? 8.410 -0.337 -2.857 1.00 83.44 87 SER A N 1
ATOM 634 C CA . SER A 1 87 ? 9.865 -0.501 -2.743 1.00 83.44 87 SER A CA 1
ATOM 635 C C . SER A 1 87 ? 10.345 -1.765 -3.457 1.00 83.44 87 SER A C 1
ATOM 637 O O . SER A 1 87 ? 11.296 -1.718 -4.233 1.00 83.44 87 SER A O 1
ATOM 639 N N . GLN A 1 88 ? 9.641 -2.887 -3.275 1.00 83.81 88 GLN A N 1
ATOM 640 C CA . GLN A 1 88 ? 9.942 -4.137 -3.983 1.00 83.81 88 GLN A CA 1
ATOM 641 C C . GLN A 1 88 ? 9.811 -3.983 -5.505 1.00 83.81 88 GLN A C 1
ATOM 643 O O . GLN A 1 88 ? 10.635 -4.504 -6.259 1.00 83.81 88 GLN A O 1
ATOM 648 N N . THR A 1 89 ? 8.798 -3.246 -5.963 1.00 84.25 89 THR A N 1
ATOM 649 C CA . THR A 1 89 ? 8.587 -2.962 -7.385 1.00 84.25 89 THR A CA 1
ATOM 650 C C . THR A 1 89 ? 9.732 -2.116 -7.940 1.00 84.25 89 THR A C 1
ATOM 652 O O . THR A 1 89 ? 10.353 -2.517 -8.926 1.00 84.25 89 THR A O 1
ATOM 655 N N . GLU A 1 90 ? 10.079 -0.997 -7.300 1.00 84.56 90 GLU A N 1
ATOM 656 C CA . GLU A 1 90 ? 11.200 -0.151 -7.730 1.00 84.56 90 GLU A CA 1
ATOM 657 C C . GLU A 1 90 ? 12.525 -0.923 -7.764 1.00 84.56 90 GLU A C 1
ATOM 659 O O . GLU A 1 90 ? 13.291 -0.787 -8.723 1.00 84.56 90 GLU A O 1
ATOM 664 N N . ASP A 1 91 ? 12.767 -1.787 -6.777 1.00 85.56 91 ASP A N 1
ATOM 665 C CA . ASP A 1 91 ? 13.947 -2.649 -6.727 1.00 85.56 91 ASP A CA 1
ATOM 666 C C . ASP A 1 91 ? 13.970 -3.662 -7.873 1.00 85.56 91 ASP A C 1
ATOM 668 O O . ASP A 1 91 ? 15.005 -3.831 -8.524 1.00 85.56 91 ASP A O 1
ATOM 672 N N . SER A 1 92 ? 12.828 -4.283 -8.180 1.00 86.56 92 SER A N 1
ATOM 673 C CA . SER A 1 92 ? 12.709 -5.262 -9.267 1.00 86.56 92 SER A CA 1
ATOM 674 C C . SER A 1 92 ? 12.971 -4.657 -10.653 1.00 86.56 92 SER A C 1
ATOM 676 O O . SER A 1 92 ? 13.554 -5.323 -11.510 1.00 86.56 92 SER A O 1
ATOM 678 N N . TYR A 1 93 ? 12.604 -3.385 -10.861 1.00 88.31 93 TYR A N 1
ATOM 679 C CA . TYR A 1 93 ? 12.788 -2.663 -12.125 1.00 88.31 93 TYR A CA 1
ATOM 680 C C . TYR A 1 93 ? 14.087 -1.853 -12.191 1.00 88.31 93 TYR A C 1
ATOM 682 O O . TYR A 1 93 ? 14.424 -1.309 -13.247 1.00 88.31 93 TYR A O 1
ATOM 690 N N . ARG A 1 94 ? 14.857 -1.782 -11.100 1.00 88.62 94 ARG A N 1
ATOM 691 C CA . ARG A 1 94 ? 16.136 -1.061 -11.046 1.00 88.62 94 ARG A CA 1
ATOM 692 C C . ARG A 1 94 ? 17.114 -1.472 -12.162 1.00 88.62 94 ARG A C 1
ATOM 694 O O . ARG A 1 94 ? 17.700 -0.566 -12.760 1.00 88.62 94 ARG A O 1
ATOM 701 N N . PRO A 1 95 ? 17.288 -2.767 -12.507 1.00 89.62 95 PRO A N 1
ATOM 702 C CA . PRO A 1 95 ? 18.165 -3.167 -13.610 1.00 89.62 95 PRO A CA 1
ATOM 703 C C . PRO A 1 95 ? 17.682 -2.648 -14.969 1.00 89.62 95 PRO A C 1
ATOM 705 O O . PRO A 1 95 ? 18.488 -2.147 -15.748 1.00 89.62 95 PRO A O 1
ATOM 708 N N . VAL A 1 96 ? 16.370 -2.699 -15.225 1.00 89.75 96 VAL A N 1
ATOM 709 C CA . VAL A 1 96 ? 15.753 -2.206 -16.471 1.00 89.75 96 VAL A CA 1
ATOM 710 C C . VAL A 1 96 ? 15.956 -0.704 -16.611 1.00 89.75 96 VAL A C 1
ATOM 712 O O . VAL A 1 96 ? 16.394 -0.237 -17.658 1.00 89.75 96 VAL A O 1
ATOM 715 N N . ARG A 1 97 ? 15.696 0.061 -15.543 1.00 90.25 97 ARG A N 1
ATOM 716 C CA . ARG A 1 97 ? 15.898 1.519 -15.535 1.00 90.25 97 ARG A CA 1
ATOM 717 C C . ARG A 1 97 ? 17.366 1.885 -15.750 1.00 90.25 97 ARG A C 1
ATOM 719 O O . ARG A 1 97 ? 17.654 2.846 -16.453 1.00 90.25 97 ARG A O 1
ATOM 726 N N . ARG A 1 98 ? 18.305 1.119 -15.183 1.00 90.81 98 ARG A N 1
ATOM 727 C CA . ARG A 1 98 ? 19.740 1.323 -15.433 1.00 90.81 98 ARG A CA 1
ATOM 728 C C . ARG A 1 98 ? 20.088 1.063 -16.898 1.00 90.81 98 ARG A C 1
ATOM 730 O O . ARG A 1 98 ? 20.686 1.924 -17.522 1.00 90.81 98 ARG A O 1
ATOM 737 N N . TRP A 1 99 ? 19.646 -0.063 -17.450 1.00 92.69 99 TRP A N 1
ATOM 738 C CA . TRP A 1 99 ? 19.871 -0.396 -18.855 1.00 92.69 99 TRP A CA 1
ATOM 739 C C . TRP A 1 99 ? 19.281 0.659 -19.812 1.00 92.69 99 TRP A C 1
ATOM 741 O O . TRP A 1 99 ? 19.971 1.135 -20.708 1.00 92.69 99 TRP A O 1
ATOM 751 N N . LEU A 1 100 ? 18.047 1.120 -19.576 1.00 91.62 100 LEU A N 1
ATOM 752 C CA . LEU A 1 100 ? 17.427 2.195 -20.365 1.00 91.62 100 LEU A CA 1
ATOM 753 C C . LEU A 1 100 ? 18.181 3.525 -20.263 1.00 91.62 100 LEU A C 1
ATOM 755 O O . LEU A 1 100 ? 18.156 4.330 -21.198 1.00 91.62 100 LEU A O 1
ATOM 759 N N . LYS A 1 101 ? 18.844 3.800 -19.136 1.00 90.31 101 LYS A N 1
ATOM 760 C CA . LYS A 1 101 ? 19.679 4.997 -18.994 1.00 90.31 101 LYS A CA 1
ATOM 761 C C . LYS A 1 101 ? 20.824 4.983 -20.009 1.00 90.31 101 LYS A C 1
ATOM 763 O O . LYS A 1 101 ? 21.069 6.024 -20.619 1.00 90.31 101 LYS A O 1
ATOM 768 N N . ASP A 1 102 ? 21.419 3.813 -20.225 1.00 90.75 102 ASP A N 1
ATOM 769 C CA . ASP A 1 102 ? 22.560 3.593 -21.118 1.00 90.75 102 ASP A CA 1
ATOM 770 C C . ASP A 1 102 ? 22.142 3.438 -22.597 1.00 90.75 102 ASP A C 1
ATOM 772 O O . ASP A 1 102 ? 22.945 3.659 -23.505 1.00 90.75 102 ASP A O 1
ATOM 776 N N . GLU A 1 103 ? 20.871 3.122 -22.870 1.00 90.25 103 GLU A N 1
ATOM 777 C CA . GLU A 1 103 ? 20.328 3.041 -24.230 1.00 90.25 103 GLU A CA 1
ATOM 778 C C . GLU A 1 103 ? 20.190 4.445 -24.855 1.00 90.25 103 GLU A C 1
ATOM 780 O O . GLU A 1 103 ? 19.373 5.283 -24.443 1.00 90.25 103 GLU A O 1
ATOM 785 N N . ARG A 1 104 ? 21.010 4.702 -25.885 1.00 83.44 104 ARG A N 1
ATOM 786 C CA . ARG A 1 104 ? 21.081 5.989 -26.604 1.00 83.44 104 ARG A CA 1
ATOM 787 C C . ARG A 1 104 ? 19.818 6.274 -27.419 1.00 83.44 104 ARG A C 1
ATOM 789 O O . ARG A 1 104 ? 19.484 7.433 -27.633 1.00 83.44 104 ARG A O 1
ATOM 796 N N . SER A 1 105 ? 19.131 5.219 -27.853 1.00 88.25 105 SER A N 1
ATOM 797 C CA . SER A 1 105 ? 17.937 5.269 -28.705 1.00 88.25 105 SER A CA 1
ATOM 798 C C . SER A 1 105 ? 16.630 5.004 -27.947 1.00 88.25 105 SER A C 1
ATOM 800 O O . SER A 1 105 ? 15.640 4.584 -28.545 1.00 88.25 105 SER A O 1
ATOM 802 N N . LYS A 1 106 ? 16.611 5.204 -26.619 1.00 90.06 106 LYS A N 1
ATOM 803 C CA . LYS A 1 106 ? 15.401 4.947 -25.827 1.00 90.06 106 LYS A CA 1
ATOM 804 C C . LYS A 1 106 ? 14.235 5.862 -26.249 1.00 90.06 106 LYS A C 1
ATOM 806 O O . LYS A 1 106 ? 14.458 7.048 -26.507 1.00 90.06 106 LYS A O 1
ATOM 811 N N . PRO A 1 107 ? 12.992 5.359 -26.235 1.00 92.44 107 PRO A N 1
ATOM 812 C CA . PRO A 1 107 ? 11.806 6.184 -26.432 1.00 92.44 107 PRO A CA 1
ATOM 813 C C . PRO A 1 107 ? 11.653 7.295 -25.381 1.00 92.44 107 PRO A C 1
ATOM 815 O O . PRO A 1 107 ? 12.112 7.174 -24.238 1.00 92.44 107 PRO A O 1
ATOM 818 N N . ALA A 1 108 ? 10.942 8.366 -25.744 1.00 93.50 108 ALA A N 1
ATOM 819 C CA . ALA A 1 108 ? 10.616 9.459 -24.824 1.00 93.50 108 ALA A CA 1
ATOM 820 C C . ALA A 1 108 ? 9.797 8.967 -23.615 1.00 93.50 108 ALA A C 1
ATOM 822 O O . ALA A 1 108 ? 10.118 9.315 -22.479 1.00 93.50 108 ALA A O 1
ATOM 823 N N . SER A 1 109 ? 8.835 8.067 -23.835 1.00 93.44 109 SER A N 1
ATOM 824 C CA . SER A 1 109 ? 8.025 7.429 -22.784 1.00 93.44 109 SER A CA 1
ATOM 825 C C . SER A 1 109 ? 8.867 6.684 -21.740 1.00 93.44 109 SER A C 1
ATOM 827 O O . SER A 1 109 ? 8.560 6.706 -20.548 1.00 93.44 109 SER A O 1
ATOM 829 N N . CYS A 1 110 ? 9.987 6.084 -22.150 1.00 93.38 110 CYS A N 1
ATOM 830 C CA . CYS A 1 110 ? 10.940 5.469 -21.231 1.00 93.38 110 CYS A CA 1
ATOM 831 C C . CYS A 1 110 ? 11.726 6.494 -20.414 1.00 93.38 110 CYS A C 1
ATOM 833 O O . CYS A 1 110 ? 12.054 6.229 -19.257 1.00 93.38 110 CYS A O 1
ATOM 835 N N . SER A 1 111 ? 12.004 7.673 -20.973 1.00 92.75 111 SER A N 1
ATOM 836 C CA . SER A 1 111 ? 12.608 8.776 -20.217 1.00 92.75 111 SER A CA 1
ATOM 837 C C . SER A 1 111 ? 11.636 9.334 -19.175 1.00 92.75 111 SER A C 1
ATOM 839 O O . SER A 1 111 ? 12.040 9.554 -18.034 1.00 92.75 111 SER A O 1
ATOM 841 N N . GLU A 1 112 ? 10.354 9.480 -19.523 1.00 92.44 112 GLU A N 1
ATOM 842 C CA . GLU A 1 112 ? 9.299 9.895 -18.588 1.00 92.44 112 GLU A CA 1
ATOM 843 C C . GLU A 1 112 ? 9.141 8.903 -17.432 1.00 92.44 112 GLU A C 1
ATOM 845 O O . GLU A 1 112 ? 9.174 9.296 -16.264 1.00 92.44 112 GLU A O 1
ATOM 850 N N . TRP A 1 113 ? 9.039 7.605 -17.737 1.00 93.31 113 TRP A N 1
ATOM 851 C CA . TRP A 1 113 ? 8.956 6.563 -16.715 1.00 93.31 113 TRP A CA 1
ATOM 852 C C . TRP A 1 113 ? 10.183 6.555 -15.796 1.00 93.31 113 TRP A C 1
ATOM 854 O O . TRP A 1 113 ? 10.053 6.493 -14.574 1.00 93.31 113 TRP A O 1
ATOM 864 N N . MET A 1 114 ? 11.389 6.671 -16.360 1.00 91.06 114 MET A N 1
ATOM 865 C CA . MET A 1 114 ? 12.616 6.731 -15.565 1.00 91.06 114 MET A CA 1
ATOM 866 C C . MET A 1 114 ? 12.734 7.997 -14.715 1.00 91.06 114 MET A C 1
ATOM 868 O O . MET A 1 114 ? 13.373 7.932 -13.666 1.00 91.06 114 MET A O 1
ATOM 872 N N . GLY A 1 115 ? 12.141 9.115 -15.133 1.00 88.38 115 GLY A N 1
ATOM 873 C CA . GLY A 1 115 ? 12.076 10.343 -14.340 1.00 88.38 115 GLY A CA 1
ATOM 874 C C . GLY A 1 115 ? 11.062 10.278 -13.195 1.00 88.38 115 GLY A C 1
ATOM 875 O O . GLY A 1 115 ? 11.149 11.065 -12.255 1.00 88.38 115 GLY A O 1
ATOM 876 N N . TYR A 1 116 ? 10.121 9.332 -13.238 1.00 90.06 116 TYR A N 1
ATOM 877 C CA . TYR A 1 116 ? 9.096 9.179 -12.215 1.00 90.06 116 TYR A CA 1
ATOM 878 C C . TYR A 1 116 ? 9.601 8.364 -11.018 1.00 90.06 116 TYR A C 1
ATOM 880 O O . TYR A 1 116 ? 10.068 7.231 -11.163 1.00 90.06 116 TYR A O 1
ATOM 888 N N . THR A 1 117 ? 9.491 8.915 -9.812 1.00 79.69 117 THR A N 1
ATOM 889 C CA . THR A 1 117 ? 9.853 8.229 -8.562 1.00 79.69 117 THR A CA 1
ATOM 890 C C . THR A 1 117 ? 8.612 7.929 -7.741 1.00 79.69 117 THR A C 1
ATOM 892 O O . THR A 1 117 ? 7.751 8.795 -7.565 1.00 79.69 117 THR A O 1
ATOM 895 N N . LEU A 1 118 ? 8.527 6.719 -7.185 1.00 76.06 118 LEU A N 1
ATOM 896 C CA . LEU A 1 118 ? 7.428 6.337 -6.297 1.00 76.06 118 LEU A CA 1
ATOM 897 C C . LEU A 1 118 ? 7.643 6.787 -4.841 1.00 76.06 118 LEU A C 1
ATOM 899 O O . LEU A 1 118 ? 6.826 6.451 -3.985 1.00 76.06 118 LEU A O 1
ATOM 903 N N . GLU A 1 119 ? 8.650 7.633 -4.565 1.00 68.69 119 GLU A N 1
ATOM 904 C CA . GLU A 1 119 ? 9.028 8.067 -3.209 1.00 68.69 119 GLU A CA 1
ATOM 905 C C . GLU A 1 119 ? 7.828 8.433 -2.319 1.00 68.69 119 GLU A C 1
ATOM 907 O O . GLU A 1 119 ? 7.077 9.360 -2.640 1.00 68.69 119 GLU A O 1
ATOM 912 N N . PRO A 1 120 ? 7.637 7.771 -1.171 1.00 61.22 120 PRO A N 1
ATOM 913 C CA . PRO A 1 120 ? 6.510 8.064 -0.307 1.00 61.22 120 PRO A CA 1
ATOM 914 C C . PRO A 1 120 ? 6.624 9.496 0.228 1.00 61.22 120 PRO A C 1
ATOM 916 O O . PRO A 1 120 ? 7.547 9.837 0.970 1.00 61.22 120 PRO A O 1
ATOM 919 N N . THR A 1 121 ? 5.656 10.355 -0.102 1.00 58.09 121 THR A N 1
ATOM 920 C CA . THR A 1 121 ? 5.565 11.674 0.527 1.00 58.09 121 THR A CA 1
ATOM 921 C C . THR A 1 121 ? 5.278 11.479 2.014 1.00 58.09 121 THR A C 1
ATOM 923 O O . THR A 1 121 ? 4.146 11.174 2.385 1.00 58.09 121 THR A O 1
ATOM 926 N N . ARG A 1 122 ? 6.282 11.694 2.875 1.00 57.75 122 ARG A N 1
ATOM 927 C CA . ARG A 1 122 ? 6.188 11.554 4.346 1.00 57.75 122 ARG A CA 1
ATOM 928 C C . ARG A 1 122 ? 5.170 12.491 5.021 1.00 57.75 122 ARG A C 1
ATOM 930 O O . ARG A 1 122 ? 5.000 12.432 6.229 1.00 57.75 122 ARG A O 1
ATOM 937 N N . LYS A 1 123 ? 4.525 13.385 4.264 1.00 60.19 123 LYS A N 1
ATOM 938 C CA . LYS A 1 123 ? 3.664 14.455 4.792 1.00 60.19 123 LYS A CA 1
ATOM 939 C C . LYS A 1 123 ? 2.190 14.067 4.974 1.00 60.19 123 LYS A C 1
ATOM 941 O O . LYS A 1 123 ? 1.469 14.831 5.598 1.00 60.19 123 LYS A O 1
ATOM 946 N N . ALA A 1 124 ? 1.735 12.935 4.432 1.00 64.88 124 ALA A N 1
ATOM 947 C CA . ALA A 1 124 ? 0.341 12.495 4.555 1.00 64.88 124 ALA A CA 1
ATOM 948 C C . ALA A 1 124 ? 0.231 11.291 5.504 1.00 64.88 124 ALA A C 1
ATOM 950 O O . ALA A 1 124 ? 1.063 10.386 5.436 1.00 64.88 124 ALA A O 1
ATOM 951 N N . GLY A 1 125 ? -0.800 11.272 6.354 1.00 73.88 125 GLY A N 1
ATOM 952 C CA . GLY A 1 125 ? -1.141 10.153 7.242 1.00 73.88 125 GLY A CA 1
ATOM 953 C C . GLY A 1 125 ? -2.465 9.485 6.852 1.00 73.88 125 GLY A C 1
ATOM 954 O O . GLY A 1 125 ? -3.271 10.065 6.121 1.00 73.88 125 GLY A O 1
ATOM 955 N N . GLY A 1 126 ? -2.689 8.258 7.329 1.00 80.69 126 GLY A N 1
ATOM 956 C CA . GLY A 1 126 ? -3.956 7.534 7.169 1.00 80.69 126 GLY A CA 1
ATOM 957 C C . GLY A 1 126 ? -4.454 7.411 5.719 1.00 80.69 126 GLY A C 1
ATOM 958 O O . GLY A 1 126 ? -3.686 7.130 4.795 1.00 80.69 126 GLY A O 1
ATOM 959 N N . LYS A 1 127 ? -5.763 7.616 5.513 1.00 83.50 127 LYS A N 1
ATOM 960 C CA . LYS A 1 127 ? -6.459 7.416 4.226 1.00 83.50 127 LYS A CA 1
ATOM 961 C C . LYS A 1 127 ? -5.878 8.240 3.079 1.00 83.50 127 LYS A C 1
ATOM 963 O O . LYS A 1 127 ? -5.829 7.779 1.937 1.00 83.50 127 LYS A O 1
ATOM 968 N N . GLU A 1 128 ? -5.440 9.462 3.369 1.00 84.69 128 GLU A N 1
ATOM 969 C CA . GLU A 1 128 ? -4.859 10.343 2.360 1.00 84.69 128 GLU A CA 1
ATOM 970 C C . GLU A 1 128 ? -3.528 9.790 1.846 1.00 84.69 128 GLU A C 1
ATOM 972 O O . GLU A 1 128 ? -3.298 9.769 0.636 1.00 84.69 128 GLU A O 1
ATOM 977 N N . ARG A 1 129 ? -2.676 9.281 2.746 1.00 84.44 129 ARG A N 1
ATOM 978 C CA . ARG A 1 129 ? -1.425 8.615 2.368 1.00 84.44 129 ARG A CA 1
ATOM 979 C C . ARG A 1 129 ? -1.696 7.438 1.441 1.00 84.44 129 ARG A C 1
ATOM 981 O O . ARG A 1 129 ? -1.104 7.380 0.368 1.00 84.44 129 ARG A O 1
ATOM 988 N N . PHE A 1 130 ? -2.605 6.546 1.832 1.00 84.44 130 PHE A N 1
ATOM 989 C CA . PHE A 1 130 ? -2.972 5.382 1.026 1.00 84.44 130 PHE A CA 1
ATOM 990 C C . PHE A 1 130 ? -3.463 5.802 -0.366 1.00 84.44 130 PHE A C 1
ATOM 992 O O . PHE A 1 130 ? -2.916 5.370 -1.376 1.00 84.44 130 PHE A O 1
ATOM 999 N N . SER A 1 131 ? -4.415 6.737 -0.426 1.00 83.62 131 SER A N 1
ATOM 1000 C CA . SER A 1 131 ? -4.979 7.232 -1.689 1.00 83.62 131 SER A CA 1
ATOM 1001 C C . SER A 1 131 ? -3.920 7.863 -2.600 1.00 83.62 131 SER A C 1
ATOM 1003 O O . SER A 1 131 ? -3.954 7.684 -3.816 1.00 83.62 131 SER A O 1
ATOM 1005 N N . ARG A 1 132 ? -2.956 8.598 -2.026 1.00 83.81 132 ARG A N 1
ATOM 1006 C CA . ARG A 1 132 ? -1.829 9.165 -2.778 1.00 83.81 132 ARG A CA 1
ATOM 1007 C C . ARG A 1 132 ? -0.912 8.072 -3.321 1.00 83.81 132 ARG A C 1
ATOM 1009 O O . ARG A 1 132 ? -0.530 8.151 -4.482 1.00 83.81 132 ARG A O 1
ATOM 1016 N N . LEU A 1 133 ? -0.566 7.068 -2.515 1.00 84.88 133 LEU A N 1
ATOM 1017 C CA . LEU A 1 133 ? 0.279 5.953 -2.954 1.00 84.88 133 LEU A CA 1
ATOM 1018 C C . LEU A 1 133 ? -0.374 5.176 -4.106 1.00 84.88 133 LEU A C 1
ATOM 1020 O O . LEU A 1 133 ? 0.296 4.926 -5.103 1.00 84.88 133 LEU A O 1
ATOM 1024 N N . VAL A 1 134 ? -1.680 4.897 -4.019 1.00 84.81 134 VAL A N 1
ATOM 1025 C CA . VAL A 1 134 ? -2.449 4.243 -5.092 1.00 84.81 134 VAL A CA 1
ATOM 1026 C C . VAL A 1 134 ? -2.329 5.015 -6.408 1.00 84.81 134 VAL A C 1
ATOM 1028 O O . VAL A 1 134 ? -1.871 4.456 -7.400 1.00 84.81 134 VAL A O 1
ATOM 1031 N N . ARG A 1 135 ? -2.622 6.324 -6.410 1.00 84.31 135 ARG A N 1
ATOM 1032 C CA . ARG A 1 135 ? -2.521 7.153 -7.629 1.00 84.31 135 ARG A CA 1
ATOM 1033 C C . ARG A 1 135 ? -1.117 7.169 -8.226 1.00 84.31 135 ARG A C 1
ATOM 1035 O O . ARG A 1 135 ? -0.951 7.230 -9.441 1.00 84.31 135 ARG A O 1
ATOM 1042 N N . ARG A 1 136 ? -0.087 7.148 -7.376 1.00 85.19 136 ARG A N 1
ATOM 1043 C CA . ARG A 1 136 ? 1.304 7.141 -7.844 1.00 85.19 136 ARG A CA 1
ATOM 1044 C C . ARG A 1 136 ? 1.680 5.811 -8.480 1.00 85.19 136 ARG A C 1
ATOM 1046 O O . ARG A 1 136 ? 2.378 5.822 -9.489 1.00 85.19 136 ARG A O 1
ATOM 1053 N N . ILE A 1 137 ? 1.188 4.696 -7.944 1.00 86.38 137 ILE A N 1
ATOM 1054 C CA . ILE A 1 137 ? 1.346 3.377 -8.567 1.00 86.38 137 ILE A CA 1
ATOM 1055 C C . ILE A 1 137 ? 0.646 3.350 -9.923 1.00 86.38 137 ILE A C 1
ATOM 1057 O O . ILE A 1 137 ? 1.279 2.986 -10.907 1.00 86.38 137 ILE A O 1
ATOM 1061 N N . GLU A 1 138 ? -0.608 3.802 -10.004 1.00 86.00 138 GLU A N 1
ATOM 1062 C CA . GLU A 1 138 ? -1.355 3.862 -11.269 1.00 86.00 138 GLU A CA 1
ATOM 1063 C C . GLU A 1 138 ? -0.602 4.671 -12.333 1.00 86.00 138 GLU A C 1
ATOM 1065 O O . GLU A 1 138 ? -0.456 4.238 -13.479 1.00 86.00 138 GLU A O 1
ATOM 1070 N N . GLN A 1 139 ? -0.073 5.836 -11.951 1.00 88.06 139 GLN A N 1
ATOM 1071 C CA . GLN A 1 139 ? 0.709 6.672 -12.853 1.00 88.06 139 GLN A CA 1
ATOM 1072 C C . GLN A 1 139 ? 2.028 6.002 -13.257 1.00 88.06 139 GLN A C 1
ATOM 1074 O O . GLN A 1 139 ? 2.377 6.012 -14.438 1.00 88.06 139 GLN A O 1
ATOM 1079 N N . TYR A 1 140 ? 2.753 5.409 -12.307 1.00 89.62 140 TYR A N 1
ATOM 1080 C CA . TYR A 1 140 ? 3.989 4.682 -12.588 1.00 89.62 140 TYR A CA 1
ATOM 1081 C C . TYR A 1 140 ? 3.752 3.520 -13.550 1.00 89.62 140 TYR A C 1
ATOM 1083 O O . TYR A 1 140 ? 4.488 3.389 -14.527 1.00 89.62 140 TYR 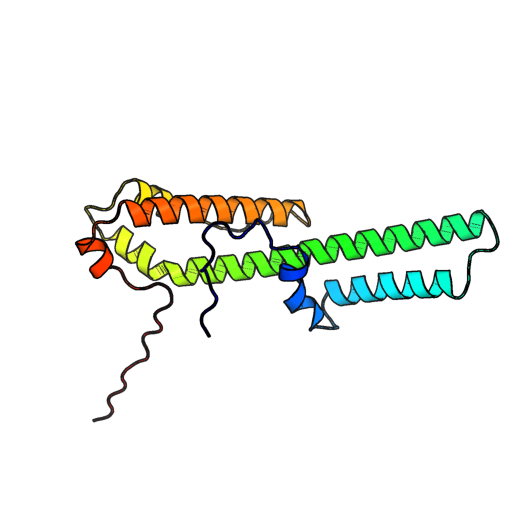A O 1
ATOM 1091 N N . ASP A 1 141 ? 2.715 2.713 -13.323 1.00 88.56 141 ASP A N 1
ATOM 1092 C CA . ASP A 1 141 ? 2.365 1.594 -14.195 1.00 88.56 141 ASP A CA 1
ATOM 1093 C C . ASP A 1 141 ? 1.931 2.065 -15.580 1.00 88.56 141 ASP A C 1
ATOM 1095 O O . ASP A 1 141 ? 2.352 1.483 -16.577 1.00 88.56 141 ASP A O 1
ATOM 1099 N N . SER A 1 142 ? 1.169 3.155 -15.669 1.00 90.19 142 SER A N 1
ATOM 1100 C CA . SER A 1 142 ? 0.804 3.755 -16.954 1.00 90.19 142 SER A CA 1
ATOM 1101 C C . SER A 1 142 ? 2.029 4.215 -17.753 1.00 90.19 142 SER A C 1
ATOM 1103 O O . SER A 1 142 ? 2.104 3.992 -18.964 1.00 90.19 142 SER A O 1
ATOM 1105 N N . LEU A 1 143 ? 3.003 4.854 -17.099 1.00 91.56 143 LEU A N 1
ATOM 1106 C CA . LEU A 1 143 ? 4.253 5.274 -17.741 1.00 91.56 143 LEU A CA 1
ATOM 1107 C C . LEU A 1 143 ? 5.112 4.065 -18.132 1.00 91.56 143 LEU A C 1
ATOM 1109 O O . LEU A 1 143 ? 5.656 4.017 -19.234 1.00 91.56 143 LEU A O 1
ATOM 1113 N N . ARG A 1 144 ? 5.184 3.054 -17.261 1.00 92.00 144 ARG A N 1
ATOM 1114 C CA . ARG A 1 144 ? 5.910 1.805 -17.511 1.00 92.00 144 ARG A CA 1
ATOM 1115 C C . ARG A 1 144 ? 5.349 1.059 -18.716 1.00 92.00 144 ARG A C 1
ATOM 1117 O O . ARG A 1 144 ? 6.119 0.609 -19.557 1.00 92.00 144 ARG A O 1
ATOM 1124 N N . GLN A 1 145 ? 4.026 0.919 -18.801 1.00 91.00 145 GLN A N 1
ATOM 1125 C CA . GLN A 1 145 ? 3.350 0.243 -19.910 1.00 91.00 145 GLN A CA 1
ATOM 1126 C C . GLN A 1 145 ? 3.581 0.972 -21.234 1.00 91.00 145 GLN A C 1
ATOM 1128 O O . GLN A 1 145 ? 3.866 0.320 -22.233 1.00 91.00 145 GLN A O 1
ATOM 1133 N N . ARG A 1 146 ? 3.534 2.311 -21.233 1.00 92.44 146 ARG A N 1
ATOM 1134 C CA . ARG A 1 146 ? 3.877 3.118 -22.414 1.00 92.44 146 ARG A CA 1
ATOM 1135 C C . ARG A 1 146 ? 5.326 2.912 -22.848 1.00 92.44 146 ARG A C 1
ATOM 1137 O O . ARG A 1 146 ? 5.568 2.612 -24.008 1.00 92.44 146 ARG A O 1
ATOM 1144 N N . CYS A 1 147 ? 6.274 2.967 -21.912 1.00 93.12 147 CYS A N 1
ATOM 1145 C CA . CYS A 1 147 ? 7.671 2.644 -22.207 1.00 93.12 147 CYS A CA 1
ATOM 1146 C C . CYS A 1 147 ? 7.819 1.231 -22.793 1.00 93.12 147 CYS A C 1
ATOM 1148 O O . CYS A 1 147 ? 8.469 1.057 -23.816 1.00 93.12 147 CYS A O 1
ATOM 1150 N N . ALA A 1 148 ? 7.185 0.224 -22.188 1.00 90.25 148 ALA A N 1
ATOM 1151 C CA . ALA A 1 148 ? 7.232 -1.150 -22.682 1.00 90.25 148 ALA A CA 1
ATOM 1152 C C . ALA A 1 148 ? 6.640 -1.309 -24.093 1.00 90.25 148 ALA A C 1
ATOM 1154 O O . ALA A 1 148 ? 7.158 -2.114 -24.861 1.00 90.25 148 ALA A O 1
ATOM 1155 N N . ALA A 1 149 ? 5.591 -0.555 -24.436 1.00 91.88 149 ALA A N 1
ATOM 1156 C CA . ALA A 1 149 ? 4.991 -0.569 -25.769 1.00 91.88 149 ALA A CA 1
ATOM 1157 C C . ALA A 1 149 ? 5.880 0.097 -26.833 1.00 91.88 149 ALA A C 1
ATOM 1159 O O . ALA A 1 149 ? 5.878 -0.336 -27.983 1.00 91.88 149 ALA A O 1
ATOM 1160 N N . ASP A 1 150 ? 6.651 1.117 -26.448 1.00 93.94 150 ASP A N 1
ATOM 1161 C CA . ASP A 1 150 ? 7.488 1.883 -27.377 1.00 93.94 150 ASP A CA 1
ATOM 1162 C C . ASP A 1 150 ? 8.891 1.281 -27.580 1.00 93.94 150 ASP A C 1
ATOM 1164 O O . ASP A 1 150 ? 9.612 1.671 -28.502 1.00 93.94 150 ASP A O 1
ATOM 1168 N N . ILE A 1 151 ? 9.313 0.346 -26.723 1.00 91.44 151 ILE A N 1
ATOM 1169 C CA . ILE A 1 151 ? 10.573 -0.392 -26.881 1.00 91.44 151 ILE A CA 1
ATOM 1170 C C . ILE A 1 151 ? 10.456 -1.362 -28.065 1.00 91.44 151 ILE A C 1
ATOM 1172 O O . ILE A 1 151 ? 9.506 -2.138 -28.166 1.00 91.44 151 ILE A O 1
ATOM 1176 N N . THR A 1 152 ? 11.460 -1.381 -28.947 1.00 89.44 152 THR A N 1
ATOM 1177 C CA . THR A 1 152 ? 11.454 -2.303 -30.095 1.00 89.44 152 THR A CA 1
ATOM 1178 C C . THR A 1 152 ? 11.676 -3.759 -29.665 1.00 89.44 152 THR A C 1
ATOM 1180 O O . THR A 1 152 ? 12.316 -4.009 -28.639 1.00 89.44 152 THR A O 1
ATOM 1183 N N . PRO A 1 153 ? 11.268 -4.759 -30.470 1.00 89.31 153 PRO A N 1
ATOM 1184 C CA . PRO A 1 153 ? 11.541 -6.162 -30.158 1.00 89.31 153 PRO A CA 1
ATOM 1185 C C . PRO A 1 153 ? 13.031 -6.470 -29.933 1.00 89.31 153 PRO A C 1
ATOM 1187 O O . PRO A 1 153 ? 13.367 -7.234 -29.029 1.00 89.31 153 PRO A O 1
ATOM 1190 N N . GLN A 1 154 ? 13.946 -5.847 -30.694 1.00 88.50 154 GLN A N 1
ATOM 1191 C CA . GLN A 1 154 ? 15.388 -6.045 -30.485 1.00 88.50 154 GLN A CA 1
ATOM 1192 C C . GLN A 1 154 ? 15.876 -5.438 -29.166 1.00 88.50 154 GLN A C 1
ATOM 1194 O O . GLN A 1 154 ? 16.753 -5.998 -28.512 1.00 88.50 154 GLN A O 1
ATOM 1199 N N . GLN A 1 155 ? 15.330 -4.290 -28.768 1.00 86.88 155 GLN A N 1
ATOM 1200 C CA . GLN A 1 155 ? 15.652 -3.670 -27.487 1.00 86.88 155 GLN A CA 1
ATOM 1201 C C . GLN A 1 155 ? 15.089 -4.504 -26.325 1.00 86.88 155 GLN A C 1
ATOM 1203 O O . GLN A 1 155 ? 15.826 -4.804 -25.387 1.00 86.88 155 GLN A O 1
ATOM 1208 N N . ALA A 1 156 ? 13.839 -4.965 -26.427 1.00 85.81 156 ALA A N 1
ATOM 1209 C CA . ALA A 1 156 ? 13.198 -5.834 -25.440 1.00 85.81 156 ALA A CA 1
ATOM 1210 C C . ALA A 1 156 ? 13.959 -7.155 -25.232 1.00 85.81 156 ALA A C 1
ATOM 1212 O O . ALA A 1 156 ? 14.135 -7.581 -24.094 1.00 85.81 156 ALA A O 1
ATOM 1213 N N . ALA A 1 157 ? 14.482 -7.766 -26.301 1.00 86.75 157 ALA A N 1
ATOM 1214 C CA . ALA A 1 157 ? 15.271 -8.999 -26.218 1.00 86.75 157 ALA A CA 1
ATOM 1215 C C . ALA A 1 157 ? 16.600 -8.844 -25.450 1.00 86.75 157 ALA A C 1
ATOM 1217 O O . ALA A 1 157 ? 17.140 -9.829 -24.953 1.00 86.75 157 ALA A O 1
ATOM 1218 N N . ARG A 1 158 ? 17.134 -7.619 -25.347 1.00 86.81 158 ARG A N 1
ATOM 1219 C CA . ARG A 1 158 ? 18.380 -7.30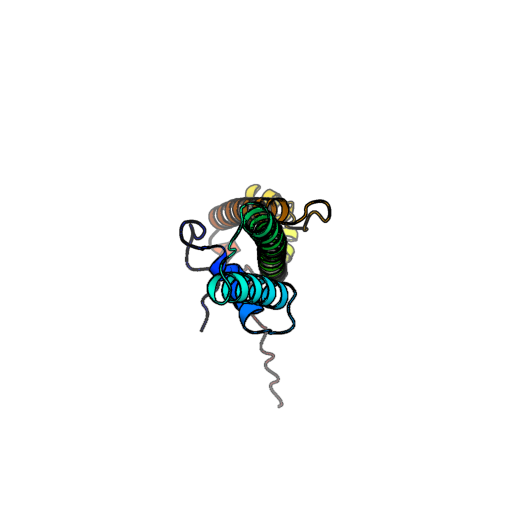6 -24.621 1.00 86.81 158 ARG A CA 1
ATOM 1220 C C . ARG A 1 158 ? 18.132 -6.743 -23.223 1.00 86.81 158 ARG A C 1
ATOM 1222 O O . ARG A 1 158 ? 19.078 -6.618 -22.446 1.00 86.81 158 ARG A O 1
ATOM 1229 N N . ALA A 1 159 ? 16.892 -6.365 -22.918 1.00 87.06 159 ALA A N 1
ATOM 1230 C CA . ALA A 1 159 ? 16.548 -5.784 -21.636 1.00 87.06 159 ALA A CA 1
ATOM 1231 C C . ALA A 1 159 ? 16.698 -6.837 -20.521 1.00 87.06 159 ALA A C 1
ATOM 1233 O O . ALA A 1 159 ? 16.255 -7.980 -20.681 1.00 87.06 159 ALA A O 1
ATOM 1234 N N . PRO A 1 160 ? 17.297 -6.478 -19.370 1.00 87.12 160 PRO A N 1
ATOM 1235 C CA . PRO A 1 160 ? 17.331 -7.375 -18.225 1.00 87.12 160 PRO A CA 1
ATOM 1236 C C . PRO A 1 160 ? 15.903 -7.655 -17.748 1.00 87.12 160 PRO A C 1
ATOM 1238 O O . PRO A 1 160 ? 15.056 -6.765 -17.733 1.00 87.12 160 PRO A O 1
ATOM 1241 N N . GLN A 1 161 ? 15.627 -8.887 -17.331 1.00 79.25 161 GLN A N 1
ATOM 1242 C CA . GLN A 1 161 ? 14.298 -9.243 -16.837 1.00 79.25 161 GLN A CA 1
ATOM 1243 C C . GLN A 1 161 ? 14.076 -8.689 -15.417 1.00 79.25 161 GLN A C 1
ATOM 1245 O O . GLN A 1 161 ? 14.974 -8.806 -14.572 1.00 79.25 161 GLN A O 1
ATOM 1250 N N . PRO A 1 162 ? 12.893 -8.123 -15.111 1.00 73.50 162 PRO A N 1
ATOM 1251 C CA . PRO A 1 162 ? 12.543 -7.737 -13.749 1.00 73.50 162 PRO A CA 1
ATOM 1252 C C . PRO A 1 162 ? 12.573 -8.961 -12.826 1.00 73.50 162 PRO A C 1
ATOM 1254 O O . PRO A 1 162 ? 11.976 -9.992 -13.130 1.00 73.50 162 PRO A O 1
ATOM 1257 N N . GLY A 1 163 ? 13.275 -8.868 -11.696 1.00 59.31 163 GLY A N 1
ATOM 1258 C CA . GLY A 1 163 ? 13.289 -9.940 -10.691 1.00 59.31 163 GLY A CA 1
ATOM 1259 C C . GLY A 1 163 ? 14.068 -11.209 -11.067 1.00 59.31 163 GLY A C 1
ATOM 1260 O O . GLY A 1 163 ? 13.970 -12.209 -10.353 1.00 59.31 163 GLY A O 1
ATOM 1261 N N . GLY A 1 164 ? 14.881 -11.185 -12.128 1.00 44.09 164 GLY A N 1
ATOM 1262 C CA . GLY A 1 164 ? 15.843 -12.251 -12.395 1.00 44.09 164 GLY A CA 1
ATOM 1263 C C . GLY A 1 164 ? 16.919 -12.277 -11.312 1.00 44.09 164 GLY A C 1
ATOM 1264 O O . GLY A 1 164 ? 17.923 -11.576 -11.414 1.00 44.09 164 GLY A O 1
ATOM 1265 N N . ARG A 1 165 ? 16.731 -13.081 -10.258 1.00 41.59 165 ARG A N 1
ATOM 1266 C CA . ARG A 1 165 ? 17.863 -13.523 -9.440 1.00 41.59 165 ARG A CA 1
ATOM 1267 C C . ARG A 1 165 ? 18.835 -14.200 -10.397 1.00 41.59 165 ARG A C 1
ATOM 1269 O O . ARG A 1 165 ? 18.518 -15.253 -10.942 1.00 41.59 165 ARG A O 1
ATOM 1276 N N . THR A 1 166 ? 20.014 -13.618 -10.578 1.00 40.53 166 THR A N 1
ATOM 1277 C CA . THR A 1 166 ? 21.176 -14.354 -11.063 1.00 40.53 166 THR A CA 1
ATOM 1278 C C . THR A 1 166 ? 21.437 -15.438 -10.022 1.00 40.53 166 THR A C 1
ATOM 1280 O O . THR A 1 166 ? 22.078 -15.204 -8.999 1.00 40.53 166 THR A O 1
ATOM 1283 N N . GLN A 1 167 ? 20.836 -16.612 -10.212 1.00 35.16 167 GLN A N 1
ATOM 1284 C CA . GLN A 1 167 ? 21.239 -17.810 -9.506 1.00 35.16 167 GLN A CA 1
ATOM 1285 C C . GLN A 1 167 ? 22.647 -18.081 -10.021 1.00 35.16 167 GLN A C 1
ATOM 1287 O O . GLN A 1 167 ? 22.832 -18.453 -11.177 1.00 35.16 167 GLN A O 1
ATOM 1292 N N . GLY A 1 168 ? 23.642 -17.732 -9.207 1.00 35.59 168 GLY A N 1
ATOM 1293 C CA . GLY A 1 168 ? 25.032 -17.969 -9.537 1.00 35.59 168 GLY A CA 1
ATOM 1294 C C . GLY A 1 168 ? 25.203 -19.440 -9.880 1.00 35.59 168 GLY A C 1
ATOM 1295 O O . GLY A 1 168 ? 25.067 -20.296 -9.009 1.00 35.59 168 GLY A O 1
ATOM 1296 N N . GLN A 1 169 ? 25.519 -19.721 -11.142 1.00 35.00 169 GLN A N 1
ATOM 1297 C CA . GLN A 1 169 ? 26.324 -20.882 -11.468 1.00 35.00 169 GLN A CA 1
ATOM 1298 C C . GLN A 1 169 ? 27.667 -20.688 -10.758 1.00 35.00 169 GLN A C 1
ATOM 1300 O O . GLN A 1 169 ? 28.597 -20.098 -11.300 1.00 35.00 169 GLN A O 1
ATOM 1305 N N . ARG A 1 170 ? 27.759 -21.149 -9.508 1.00 41.44 170 ARG A N 1
ATOM 1306 C CA . ARG A 1 170 ? 29.012 -21.718 -9.028 1.00 41.44 170 ARG A CA 1
ATOM 1307 C C . ARG A 1 170 ? 29.115 -23.075 -9.710 1.00 41.44 170 ARG A C 1
ATOM 1309 O O . ARG A 1 170 ? 28.560 -24.056 -9.230 1.00 41.44 170 ARG A O 1
ATOM 1316 N N . ASN A 1 171 ? 29.723 -23.088 -10.891 1.00 39.34 171 ASN A N 1
ATOM 1317 C CA . ASN A 1 171 ? 30.378 -24.293 -11.367 1.00 39.34 171 ASN A CA 1
ATOM 1318 C C . ASN A 1 171 ? 31.667 -24.384 -10.555 1.00 39.34 171 ASN A C 1
ATOM 1320 O O . ASN A 1 171 ? 32.636 -23.700 -10.872 1.00 39.34 171 ASN A O 1
ATOM 1324 N N . ASP A 1 172 ? 31.632 -25.155 -9.474 1.00 47.91 172 ASP A N 1
ATOM 1325 C CA . ASP A 1 172 ? 32.853 -25.691 -8.892 1.00 47.91 172 ASP A CA 1
ATOM 1326 C C . ASP A 1 172 ? 33.340 -26.791 -9.857 1.00 47.91 172 ASP A C 1
ATOM 1328 O O . ASP A 1 172 ? 32.757 -27.876 -9.929 1.00 47.91 172 ASP A O 1
ATOM 1332 N N . GLN A 1 173 ? 34.348 -26.453 -10.665 1.00 36.03 173 GLN A N 1
ATOM 1333 C CA . GLN A 1 173 ? 35.318 -27.388 -11.240 1.00 36.03 173 GLN A CA 1
ATOM 1334 C C . GLN A 1 173 ? 36.690 -27.039 -10.677 1.00 36.03 173 GLN A C 1
ATOM 1336 O O . GLN A 1 173 ? 36.984 -25.824 -10.588 1.00 36.03 173 GLN A O 1
#

Radius of gyration: 23.08 Å; chains: 1; bounding box: 65×42×61 Å

pLDDT: mean 79.94, std 18.51, range [26.61, 97.44]

Organism: NCBI:txid2493119